Protein AF-A0A176J7W9-F1 (afdb_monomer_lite)

Secondary structure (DSSP, 8-state):
--HHHHHHHHHHHHHHHHHHHHHHHHHHHHTT-TT-TTHHHHHHHHHHHHHHHHHHHHHHHHHHGGG-HHHHHHHHTHHHHHHHHHHHHTTTT-HHHHHHHIIIIIHHHHHHHHHHHHHHHHHHH--

Sequence (127 aa):
MNAYERFELYHFYYHLLNTVQEGLDYVLESFHKLELTEAEKVFSDIMRAFYHIDSSNVLIMDSVAEEDPLLLLEIRRFDEVIHELDHLEFMFFQPLTYETYLKDRLAPVFVLWKDGIQKRLQPYILQ

pLDDT: mean 90.71, std 8.7, range [55.72, 98.56]

Foldseek 3Di:
DDLVVLLVLLVVLLVLLVLLLVLLVLLLVVVVDVVSPCNVVSVVVSVVSLVVLLVSLVVNCVVCDPVDVQLVVLSVLSVQLVVLVVVLVVCVVPVVVNSCSSVVGNSVSSVVSSVSNSVVSVVSNVD

Radius of gyration: 15.73 Å; chains: 1; bounding box: 32×26×44 Å

Structure (mmCIF, N/CA/C/O backbone):
data_AF-A0A176J7W9-F1
#
_entry.id   AF-A0A176J7W9-F1
#
loop_
_atom_site.group_PDB
_atom_site.id
_atom_site.type_symbol
_atom_site.label_atom_id
_atom_site.label_alt_id
_atom_site.label_comp_id
_atom_site.label_asym_id
_atom_site.label_entity_id
_atom_site.label_seq_id
_atom_site.pdbx_PDB_ins_code
_atom_site.Cartn_x
_atom_site.Cartn_y
_atom_site.Cartn_z
_atom_site.occupancy
_atom_site.B_iso_or_equiv
_atom_site.auth_seq_id
_atom_site.auth_comp_id
_atom_site.auth_asym_id
_atom_site.auth_atom_id
_atom_site.pdbx_PDB_model_num
ATOM 1 N N . MET A 1 1 ? -2.095 0.968 24.161 1.00 82.81 1 MET A N 1
ATOM 2 C CA . MET A 1 1 ? -2.159 2.156 23.291 1.00 82.81 1 MET A CA 1
ATOM 3 C C . MET A 1 1 ? -3.393 2.976 23.645 1.00 82.81 1 MET A C 1
ATOM 5 O O . MET A 1 1 ? -4.488 2.416 23.691 1.00 82.81 1 MET A O 1
ATOM 9 N N . ASN A 1 2 ? -3.227 4.258 23.966 1.00 87.88 2 ASN A N 1
ATOM 10 C CA . ASN A 1 2 ? -4.337 5.172 24.254 1.00 87.88 2 ASN A CA 1
ATOM 11 C C . ASN A 1 2 ? -5.035 5.640 22.954 1.00 87.88 2 ASN A C 1
ATOM 13 O O . ASN A 1 2 ? -4.605 5.297 21.855 1.00 87.88 2 ASN A O 1
ATOM 17 N N . ALA A 1 3 ? -6.143 6.382 23.064 1.00 87.44 3 ALA A N 1
ATOM 18 C CA . ALA A 1 3 ? -6.929 6.795 21.894 1.00 87.44 3 ALA A CA 1
ATOM 19 C C . ALA A 1 3 ? -6.161 7.722 20.934 1.00 87.44 3 ALA A C 1
ATOM 21 O O . ALA A 1 3 ? -6.286 7.569 19.724 1.00 87.44 3 ALA A O 1
ATOM 22 N N . TYR A 1 4 ? -5.343 8.629 21.472 1.00 89.75 4 TYR A N 1
ATOM 23 C CA . TYR A 1 4 ? -4.517 9.539 20.678 1.00 89.75 4 TYR A CA 1
ATOM 24 C C . TYR A 1 4 ? -3.425 8.778 19.916 1.00 89.75 4 TYR A C 1
ATOM 26 O O . TYR A 1 4 ? -3.279 8.944 18.713 1.00 89.75 4 TYR A O 1
ATOM 34 N N . GLU A 1 5 ? -2.718 7.868 20.589 1.00 91.19 5 GLU A N 1
ATOM 35 C CA . GLU A 1 5 ? -1.695 7.023 19.959 1.00 91.19 5 GLU A CA 1
ATOM 36 C C . GLU A 1 5 ? -2.274 6.151 18.831 1.00 91.19 5 GLU A C 1
ATOM 38 O O . GLU A 1 5 ? -1.626 5.980 17.802 1.00 91.19 5 GLU A O 1
ATOM 43 N N . ARG A 1 6 ? -3.502 5.630 18.994 1.00 90.00 6 ARG A N 1
ATOM 44 C CA . ARG A 1 6 ? -4.187 4.866 17.934 1.00 90.00 6 ARG A CA 1
ATOM 45 C C . ARG A 1 6 ? -4.531 5.734 16.729 1.00 90.00 6 ARG A C 1
ATOM 47 O O . ARG A 1 6 ? -4.314 5.306 15.602 1.00 90.00 6 ARG A O 1
ATOM 54 N N . PHE A 1 7 ? -5.068 6.929 16.967 1.00 91.62 7 PHE A N 1
ATOM 55 C CA . PHE A 1 7 ? -5.380 7.871 15.895 1.00 91.62 7 PHE A CA 1
ATOM 56 C C . PHE A 1 7 ? -4.126 8.214 15.084 1.00 91.62 7 PHE A C 1
ATOM 58 O O . PHE A 1 7 ? -4.141 8.092 13.861 1.00 91.62 7 PHE A O 1
ATOM 65 N N . GLU A 1 8 ? -3.028 8.557 15.763 1.00 92.88 8 GLU A N 1
ATOM 66 C CA . GLU A 1 8 ? -1.750 8.851 15.113 1.00 92.88 8 GLU A CA 1
ATOM 67 C C . GLU A 1 8 ? -1.257 7.649 14.301 1.00 92.88 8 GLU A C 1
ATOM 69 O O . GLU A 1 8 ? -0.925 7.808 13.128 1.00 92.88 8 GLU A O 1
ATOM 74 N N . LEU A 1 9 ? -1.279 6.437 14.874 1.00 93.50 9 LEU A N 1
ATOM 75 C CA . LEU A 1 9 ? -0.908 5.209 14.162 1.00 93.50 9 LEU A CA 1
ATOM 76 C C . LEU A 1 9 ? -1.706 5.050 12.861 1.00 93.50 9 LEU A C 1
ATOM 78 O O . LEU A 1 9 ? -1.112 4.864 11.802 1.00 93.50 9 LEU A O 1
ATOM 82 N N . TYR A 1 10 ? -3.035 5.146 12.922 1.00 93.88 10 TYR A N 1
ATOM 83 C CA . TYR A 1 10 ? -3.890 4.968 11.747 1.00 93.88 10 TYR A CA 1
ATOM 84 C C . TYR A 1 10 ? -3.691 6.073 10.713 1.00 93.88 10 TYR A C 1
ATOM 86 O O . TYR A 1 10 ? -3.686 5.798 9.515 1.00 93.88 10 TYR A O 1
ATOM 94 N N . HIS A 1 11 ? -3.500 7.312 11.162 1.00 93.88 11 HIS A N 1
ATOM 95 C CA . HIS A 1 11 ? -3.275 8.451 10.286 1.00 93.88 11 HIS A CA 1
ATOM 96 C C . HIS A 1 11 ? -1.922 8.349 9.566 1.00 93.88 11 HIS A C 1
ATOM 98 O O . HIS A 1 11 ? -1.866 8.471 8.341 1.00 93.88 11 HIS A O 1
ATOM 104 N N . PHE A 1 12 ? -0.835 8.055 10.288 1.00 94.12 12 PHE A N 1
ATOM 105 C CA . PHE A 1 12 ? 0.480 7.827 9.680 1.00 94.12 12 PHE A CA 1
ATOM 106 C C . PHE A 1 12 ? 0.467 6.641 8.727 1.00 94.12 12 PHE A C 1
ATOM 108 O O . PHE A 1 12 ? 0.986 6.747 7.618 1.00 94.12 12 PHE A O 1
ATOM 115 N N . TYR A 1 13 ? -0.157 5.537 9.134 1.00 96.31 13 TYR A N 1
ATOM 116 C CA . TYR A 1 13 ? -0.298 4.357 8.296 1.00 96.31 13 TYR A CA 1
ATOM 117 C C . TYR A 1 13 ? -1.047 4.685 7.000 1.00 96.31 13 TYR A C 1
ATOM 119 O O . TYR A 1 13 ? -0.557 4.383 5.916 1.00 96.31 13 TYR A O 1
ATOM 127 N N . TYR A 1 14 ? -2.179 5.391 7.086 1.00 96.12 14 TYR A N 1
ATOM 128 C CA . TYR A 1 14 ? -2.953 5.816 5.920 1.00 96.12 14 TYR A CA 1
ATOM 129 C C . TYR A 1 14 ? -2.108 6.618 4.920 1.00 96.12 14 TYR A C 1
ATOM 131 O O . TYR A 1 14 ? -2.175 6.354 3.719 1.00 96.12 14 TYR A O 1
ATOM 139 N N . HIS A 1 15 ? -1.310 7.577 5.401 1.00 96.06 15 HIS A N 1
ATOM 140 C CA . HIS A 1 15 ? -0.450 8.398 4.543 1.00 96.06 15 HIS A CA 1
ATOM 141 C C . HIS A 1 15 ? 0.743 7.632 3.986 1.00 96.06 15 HIS A C 1
ATOM 143 O O . HIS A 1 15 ? 1.058 7.804 2.812 1.00 96.06 15 HIS A O 1
ATOM 149 N N . LEU A 1 16 ? 1.352 6.744 4.777 1.00 97.44 16 LEU A N 1
ATOM 150 C CA . LEU A 1 16 ? 2.423 5.866 4.307 1.00 97.44 16 LEU A CA 1
ATOM 151 C C . LEU A 1 16 ? 1.973 5.067 3.080 1.00 97.44 16 LEU A C 1
ATOM 153 O O . LEU A 1 16 ? 2.715 4.989 2.104 1.00 97.44 16 LEU A O 1
ATOM 157 N N . LEU A 1 17 ? 0.749 4.528 3.088 1.00 98.38 17 LEU A N 1
ATOM 158 C CA . LEU A 1 17 ? 0.239 3.777 1.940 1.00 98.38 17 LEU A CA 1
ATOM 159 C C . LEU A 1 17 ? 0.102 4.636 0.673 1.00 98.38 17 LEU A C 1
ATOM 161 O O . LEU A 1 17 ? 0.365 4.143 -0.424 1.00 98.38 17 LEU A O 1
ATOM 165 N N . ASN A 1 18 ? -0.274 5.912 0.809 1.00 98.12 18 ASN A N 1
ATOM 166 C CA . ASN A 1 18 ? -0.315 6.841 -0.326 1.00 98.12 18 ASN A CA 1
ATOM 167 C C . ASN A 1 18 ? 1.094 7.115 -0.855 1.00 98.12 18 ASN A C 1
ATOM 169 O O . ASN A 1 18 ? 1.322 7.017 -2.055 1.00 98.12 18 ASN A O 1
ATOM 173 N N . THR A 1 19 ? 2.055 7.373 0.035 1.00 98.19 19 THR A N 1
ATOM 174 C CA . THR A 1 19 ? 3.456 7.594 -0.348 1.00 98.19 19 THR A CA 1
ATOM 175 C C . THR A 1 19 ? 4.054 6.380 -1.060 1.00 98.19 19 THR A C 1
ATOM 177 O O . THR A 1 19 ? 4.797 6.536 -2.026 1.00 98.19 19 THR A O 1
ATOM 180 N N . VAL A 1 20 ? 3.716 5.161 -0.630 1.00 98.38 20 VAL A N 1
ATOM 181 C CA . VAL A 1 20 ? 4.158 3.937 -1.316 1.00 98.38 20 VAL A CA 1
ATOM 182 C C . VAL A 1 20 ? 3.538 3.820 -2.709 1.00 98.38 20 VAL A C 1
ATOM 184 O O . VAL A 1 20 ? 4.252 3.476 -3.648 1.00 98.38 20 VAL A O 1
ATOM 187 N N . GLN A 1 21 ? 2.249 4.144 -2.872 1.00 98.31 21 GLN A N 1
ATOM 188 C CA . GLN A 1 21 ? 1.616 4.172 -4.194 1.00 98.31 21 GLN A CA 1
ATOM 189 C C . GLN A 1 21 ? 2.308 5.182 -5.120 1.00 98.31 21 GLN A C 1
ATOM 191 O O . GLN A 1 21 ? 2.693 4.823 -6.227 1.00 98.31 21 GLN A O 1
ATOM 196 N N . GLU A 1 22 ? 2.514 6.415 -4.655 1.00 98.12 22 GLU A N 1
ATOM 197 C CA . GLU A 1 22 ? 3.201 7.463 -5.421 1.00 98.12 22 GLU A CA 1
ATOM 198 C C . GLU A 1 22 ? 4.620 7.035 -5.821 1.00 98.12 22 GLU A C 1
ATOM 200 O O . GLU A 1 22 ? 5.062 7.279 -6.944 1.00 98.12 22 GLU A O 1
ATOM 205 N N . GLY A 1 23 ? 5.329 6.349 -4.921 1.00 97.69 23 GLY A N 1
ATOM 206 C CA . GLY A 1 23 ? 6.634 5.768 -5.214 1.00 97.69 23 GLY A CA 1
ATOM 207 C C . GLY A 1 23 ? 6.571 4.683 -6.292 1.00 97.69 23 GLY A C 1
ATOM 208 O O . GLY A 1 23 ? 7.416 4.666 -7.185 1.00 97.69 23 GLY A O 1
ATOM 209 N N . LEU A 1 24 ? 5.590 3.776 -6.229 1.00 96.81 24 LEU A N 1
ATOM 210 C CA . LEU A 1 24 ? 5.402 2.741 -7.251 1.00 96.81 24 LEU A CA 1
ATOM 211 C C . LEU A 1 24 ? 5.102 3.369 -8.615 1.00 96.81 24 LEU A C 1
ATOM 213 O O . LEU A 1 24 ? 5.709 2.971 -9.607 1.00 96.81 24 LEU A O 1
ATOM 217 N N . ASP A 1 25 ? 4.237 4.383 -8.655 1.00 96.69 25 ASP A N 1
ATOM 218 C CA . ASP A 1 25 ? 3.915 5.123 -9.877 1.00 96.69 25 ASP A CA 1
ATOM 219 C C . ASP A 1 25 ? 5.167 5.804 -10.459 1.00 96.69 25 ASP A C 1
ATOM 221 O O . ASP A 1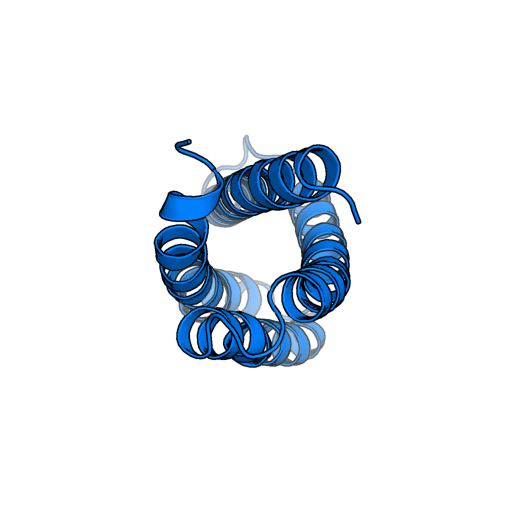 25 ? 5.425 5.697 -11.659 1.00 96.69 25 ASP A O 1
ATOM 225 N N . TYR A 1 26 ? 6.005 6.416 -9.612 1.00 96.38 26 TYR A N 1
ATOM 226 C CA . TYR A 1 26 ? 7.292 6.993 -10.018 1.00 96.38 26 TYR A CA 1
ATOM 227 C C . TYR A 1 26 ? 8.236 5.942 -10.624 1.00 96.38 26 TYR A C 1
ATOM 229 O O . TYR A 1 26 ? 8.847 6.174 -11.671 1.00 96.38 26 TYR A O 1
ATOM 237 N N . VAL A 1 27 ? 8.362 4.773 -9.985 1.00 94.69 27 VAL A N 1
ATOM 238 C CA . VAL A 1 27 ? 9.208 3.675 -10.483 1.00 94.69 27 VAL A CA 1
ATOM 239 C C . VAL A 1 27 ? 8.693 3.170 -11.829 1.00 94.69 27 VAL A C 1
ATOM 241 O O . VAL A 1 27 ? 9.482 3.012 -12.758 1.00 94.69 27 VAL A O 1
ATOM 244 N N . LEU A 1 28 ? 7.383 2.970 -11.971 1.00 94.00 28 LEU A N 1
ATOM 245 C CA . LEU A 1 28 ? 6.775 2.535 -13.228 1.00 94.00 28 LEU A CA 1
ATOM 246 C C . LEU A 1 28 ? 6.976 3.558 -14.351 1.00 94.00 28 LEU A C 1
ATOM 248 O O . LEU A 1 28 ? 7.267 3.192 -15.487 1.00 94.00 28 LEU A O 1
ATOM 252 N N . GLU A 1 29 ? 6.869 4.846 -14.041 1.00 94.81 29 GLU A N 1
ATOM 253 C CA . GLU A 1 29 ? 7.079 5.907 -15.019 1.00 94.81 29 GLU A CA 1
ATOM 254 C C . GLU A 1 29 ? 8.547 5.996 -15.483 1.00 94.81 29 GLU A C 1
ATOM 256 O O . GLU A 1 29 ? 8.824 6.325 -16.643 1.00 94.81 29 GLU A O 1
ATOM 261 N N . SER A 1 30 ? 9.498 5.639 -14.614 1.00 93.56 30 SER A N 1
ATOM 262 C CA . SER A 1 30 ? 10.936 5.702 -14.910 1.00 93.56 30 SER A CA 1
ATOM 263 C C . SER A 1 30 ? 11.390 4.764 -16.031 1.00 93.56 30 SER A C 1
ATOM 265 O O . SER A 1 30 ? 12.340 5.088 -16.745 1.00 93.56 30 SER A O 1
ATOM 267 N N . PHE A 1 31 ? 10.669 3.663 -16.279 1.00 89.12 31 PHE A N 1
ATOM 268 C CA . PHE A 1 31 ? 10.956 2.759 -17.401 1.00 89.12 31 PHE A CA 1
ATOM 269 C C . PHE A 1 31 ? 10.804 3.436 -18.770 1.00 89.12 31 PHE A C 1
ATOM 271 O O . PHE A 1 31 ? 11.359 2.971 -19.767 1.00 89.12 31 PHE A O 1
ATOM 278 N N . HIS A 1 32 ? 10.071 4.549 -18.837 1.00 89.94 32 HIS A N 1
ATOM 279 C CA . HIS A 1 32 ? 9.829 5.297 -20.070 1.00 89.94 32 HIS A CA 1
ATOM 280 C C . HIS A 1 32 ? 10.416 6.715 -20.052 1.00 89.94 32 HIS A C 1
ATOM 282 O O . HIS A 1 32 ? 10.405 7.387 -21.087 1.00 89.94 32 HIS A O 1
ATOM 288 N N . LYS A 1 33 ? 10.937 7.176 -18.907 1.00 90.38 33 LYS A N 1
ATOM 289 C CA . LYS A 1 33 ? 11.438 8.542 -18.710 1.00 90.38 33 LYS A CA 1
ATOM 290 C C . LYS A 1 33 ? 12.850 8.547 -18.141 1.00 90.38 33 LYS A C 1
ATOM 292 O O . LYS A 1 33 ? 13.059 8.352 -16.947 1.00 90.38 33 LYS A O 1
ATOM 297 N N . LEU A 1 34 ? 13.819 8.853 -19.003 1.00 79.75 34 LEU A N 1
ATOM 298 C CA . LEU A 1 34 ? 15.239 8.892 -18.637 1.00 79.75 34 LEU A CA 1
ATOM 299 C C . LEU A 1 34 ? 15.574 9.996 -17.617 1.00 79.75 34 LEU A C 1
ATOM 301 O O . LEU A 1 34 ? 16.618 9.915 -16.975 1.00 79.75 34 LEU A O 1
ATOM 305 N N . GLU A 1 35 ? 14.722 11.016 -17.446 1.00 84.75 35 GLU A N 1
ATOM 306 C CA . GLU A 1 35 ? 14.899 12.034 -16.401 1.00 84.75 35 GLU A CA 1
ATOM 307 C C . GLU A 1 35 ? 14.653 11.525 -14.968 1.00 84.75 35 GLU A C 1
ATOM 309 O O . GLU A 1 35 ? 15.050 12.193 -14.011 1.00 84.75 35 GLU A O 1
ATOM 314 N N . LEU A 1 36 ? 14.021 10.359 -14.794 1.00 85.38 36 LEU A N 1
ATOM 315 C CA . LEU A 1 36 ? 13.710 9.786 -13.482 1.00 85.38 36 LEU A CA 1
ATOM 316 C C . LEU A 1 36 ? 14.866 8.907 -12.985 1.00 85.38 36 LEU A C 1
ATOM 318 O O . LEU A 1 36 ? 14.812 7.680 -13.009 1.00 85.38 36 LEU A O 1
ATOM 322 N N . THR A 1 37 ? 15.946 9.550 -12.539 1.00 86.94 37 THR A N 1
ATOM 323 C CA . THR A 1 37 ? 17.223 8.881 -12.224 1.00 86.94 37 THR A CA 1
ATOM 324 C C . THR A 1 37 ? 17.253 8.147 -10.883 1.00 86.94 37 THR A C 1
ATOM 326 O O . THR A 1 37 ? 18.162 7.361 -10.642 1.00 86.94 37 THR A O 1
ATOM 329 N N . GLU A 1 38 ? 16.286 8.398 -9.999 1.00 92.06 38 GLU A N 1
ATOM 330 C CA . GLU A 1 38 ? 16.282 7.881 -8.622 1.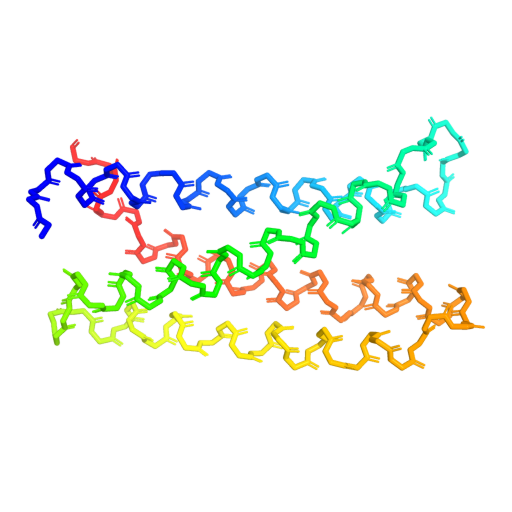00 92.06 38 GLU A CA 1
ATOM 331 C C . GLU 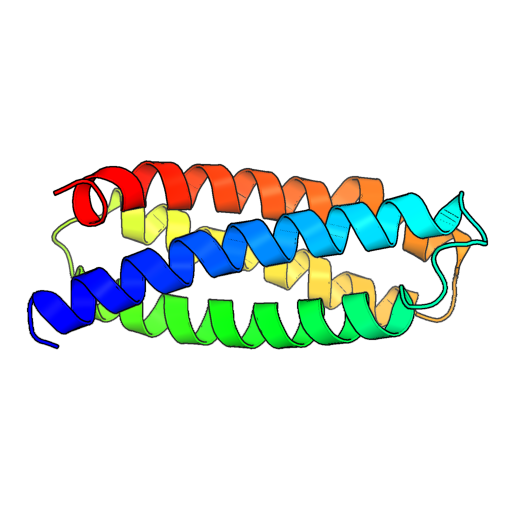A 1 38 ? 15.407 6.626 -8.453 1.00 92.06 38 GLU A C 1
ATOM 333 O O . GLU A 1 38 ? 15.152 6.199 -7.329 1.00 92.06 38 GLU A O 1
ATOM 338 N N . ALA A 1 39 ? 14.937 6.019 -9.547 1.00 91.12 39 ALA A N 1
ATOM 339 C CA . ALA A 1 39 ? 13.973 4.918 -9.510 1.00 91.12 39 ALA A CA 1
ATOM 340 C C . ALA A 1 39 ? 14.433 3.718 -8.670 1.00 91.12 39 ALA A C 1
ATOM 342 O O . ALA A 1 39 ? 13.654 3.177 -7.892 1.00 91.12 39 ALA A O 1
ATOM 343 N N . GLU A 1 40 ? 15.708 3.337 -8.760 1.00 89.56 40 GLU A N 1
ATOM 344 C CA . GLU A 1 40 ? 16.268 2.241 -7.959 1.00 89.56 40 GLU A CA 1
ATOM 345 C C . GLU A 1 40 ? 16.229 2.554 -6.455 1.00 89.56 40 GLU A C 1
ATOM 347 O O . GLU A 1 40 ? 15.869 1.706 -5.635 1.00 89.56 40 GLU A O 1
ATOM 352 N N . LYS A 1 41 ? 16.546 3.798 -6.083 1.00 94.00 41 LYS A N 1
ATOM 353 C CA . LYS A 1 41 ? 16.510 4.251 -4.692 1.00 94.00 41 LYS A CA 1
ATOM 354 C C . LYS A 1 41 ? 15.078 4.302 -4.165 1.00 94.00 41 LYS A C 1
ATOM 356 O O . LYS A 1 41 ? 14.821 3.767 -3.090 1.00 94.00 41 LYS A O 1
ATOM 361 N N . VAL A 1 42 ? 14.157 4.888 -4.933 1.00 96.19 42 VAL A N 1
ATOM 362 C CA . VAL A 1 42 ? 12.726 4.936 -4.595 1.00 96.19 42 VAL A CA 1
ATOM 363 C C . VAL A 1 42 ? 12.175 3.521 -4.430 1.00 96.19 42 VAL A C 1
ATOM 365 O O . VAL A 1 42 ? 11.495 3.239 -3.448 1.00 96.19 42 VAL A O 1
ATOM 368 N N . PHE A 1 43 ? 12.537 2.599 -5.323 1.00 93.50 43 PHE A N 1
ATOM 369 C CA . PHE A 1 43 ? 12.145 1.201 -5.201 1.00 93.50 43 PHE A CA 1
ATOM 370 C C . PHE A 1 43 ? 12.703 0.544 -3.930 1.00 93.50 43 PHE A C 1
ATOM 372 O O . PHE A 1 43 ? 11.974 -0.132 -3.208 1.00 93.50 43 PHE A O 1
ATOM 379 N N . SER A 1 44 ? 13.970 0.795 -3.590 1.00 92.94 44 SER A N 1
ATOM 380 C CA . SER A 1 44 ? 14.555 0.322 -2.329 1.00 92.94 44 SER A CA 1
ATOM 381 C C . SER A 1 44 ? 13.806 0.854 -1.099 1.00 92.94 44 SER A C 1
ATOM 383 O O . SER A 1 44 ? 13.598 0.110 -0.138 1.00 92.94 44 SER A O 1
ATOM 385 N N . ASP A 1 45 ? 13.369 2.113 -1.127 1.00 96.81 45 ASP A N 1
ATOM 386 C CA . ASP A 1 45 ? 12.583 2.718 -0.049 1.00 96.81 45 ASP A CA 1
ATOM 387 C C . ASP A 1 45 ? 11.169 2.123 0.044 1.00 96.81 45 ASP A C 1
ATOM 389 O O . ASP A 1 45 ? 10.691 1.874 1.150 1.00 96.81 45 ASP A O 1
ATOM 393 N N . ILE A 1 46 ? 10.538 1.789 -1.086 1.00 96.69 46 ILE A N 1
ATOM 394 C CA . ILE A 1 46 ? 9.259 1.057 -1.129 1.00 96.69 46 ILE A CA 1
ATOM 395 C C . ILE A 1 46 ? 9.397 -0.326 -0.493 1.00 96.69 46 ILE A C 1
ATOM 397 O O . ILE A 1 46 ? 8.576 -0.702 0.342 1.00 96.69 46 ILE A O 1
ATOM 401 N N . MET A 1 47 ? 10.462 -1.065 -0.818 1.00 94.00 47 MET A N 1
ATOM 402 C CA . MET A 1 47 ? 10.708 -2.377 -0.212 1.00 94.00 47 MET A CA 1
ATOM 403 C C . MET A 1 47 ? 10.844 -2.265 1.310 1.00 94.00 47 MET A C 1
ATOM 405 O O . MET A 1 47 ? 10.240 -3.043 2.044 1.00 94.00 47 MET A O 1
ATOM 409 N N . ARG A 1 48 ? 11.571 -1.253 1.810 1.00 95.25 48 ARG A N 1
ATOM 410 C CA . ARG A 1 48 ? 11.641 -0.955 3.254 1.00 95.25 48 ARG A CA 1
ATOM 411 C C . ARG A 1 48 ? 10.268 -0.613 3.831 1.00 95.25 48 ARG A C 1
ATOM 413 O O . ARG A 1 48 ? 9.927 -1.083 4.914 1.00 95.25 48 ARG A O 1
ATOM 420 N N . ALA A 1 49 ? 9.476 0.180 3.113 1.00 97.31 49 ALA A N 1
ATOM 421 C CA . ALA A 1 49 ? 8.133 0.550 3.532 1.00 97.31 49 ALA A CA 1
ATOM 422 C C . ALA A 1 49 ? 7.203 -0.666 3.647 1.00 97.31 49 ALA A C 1
ATOM 424 O O . ALA A 1 49 ? 6.422 -0.711 4.591 1.00 97.31 49 ALA A O 1
ATOM 425 N N . PHE A 1 50 ? 7.320 -1.684 2.787 1.00 96.69 50 PHE A N 1
ATOM 426 C CA . PHE A 1 50 ? 6.536 -2.916 2.928 1.00 96.69 50 PHE A CA 1
ATOM 427 C C . PHE A 1 50 ? 6.825 -3.669 4.232 1.00 96.69 50 PHE A C 1
ATOM 429 O O . PHE A 1 50 ? 5.882 -4.098 4.892 1.00 96.69 50 PHE A O 1
ATOM 436 N N . TYR A 1 51 ? 8.081 -3.728 4.686 1.00 93.50 51 TYR A N 1
ATOM 437 C CA . TYR A 1 51 ? 8.402 -4.277 6.013 1.00 93.50 51 TYR A CA 1
ATOM 438 C C . TYR A 1 51 ? 7.807 -3.437 7.157 1.00 93.50 51 TYR A C 1
ATOM 440 O O . TYR A 1 51 ? 7.356 -3.962 8.181 1.00 93.50 51 TYR A O 1
ATOM 448 N N . HIS A 1 52 ? 7.782 -2.111 7.002 1.00 94.75 52 HIS A N 1
ATOM 449 C CA . HIS A 1 52 ? 7.136 -1.229 7.976 1.00 94.75 52 HIS A CA 1
ATOM 450 C C . HIS A 1 52 ? 5.612 -1.380 7.986 1.00 94.75 52 HIS A C 1
ATOM 452 O O . HIS A 1 52 ? 5.000 -1.326 9.052 1.00 94.75 52 HIS A O 1
ATOM 458 N N . ILE A 1 53 ? 5.000 -1.606 6.826 1.00 97.50 53 ILE A N 1
ATOM 459 C CA . ILE A 1 53 ? 3.571 -1.889 6.695 1.00 97.50 53 ILE A CA 1
ATOM 460 C C . ILE A 1 53 ? 3.235 -3.217 7.372 1.00 97.50 53 ILE A C 1
ATOM 462 O O . ILE A 1 53 ? 2.316 -3.243 8.183 1.00 97.50 53 ILE A O 1
ATOM 466 N N . ASP A 1 54 ? 4.005 -4.276 7.120 1.00 95.19 54 ASP A N 1
ATOM 467 C CA . ASP A 1 54 ? 3.800 -5.590 7.738 1.00 95.19 54 ASP A CA 1
ATOM 468 C C . ASP A 1 54 ? 3.863 -5.524 9.273 1.00 95.19 54 ASP A C 1
ATOM 470 O O . ASP A 1 54 ? 2.947 -5.937 9.985 1.00 95.19 54 ASP A O 1
ATOM 474 N N . SER A 1 55 ? 4.901 -4.883 9.810 1.00 93.31 55 SER A N 1
ATOM 475 C CA . SER A 1 55 ? 5.010 -4.678 11.259 1.00 93.31 55 SER A CA 1
ATOM 476 C C . SER A 1 55 ? 3.886 -3.796 11.823 1.00 93.31 55 SER A C 1
ATOM 478 O O . SER A 1 55 ? 3.378 -4.064 12.913 1.00 93.31 55 SER A O 1
ATOM 480 N N . SER A 1 56 ? 3.444 -2.776 11.081 1.00 94.56 56 SER A N 1
ATOM 481 C CA . SER A 1 56 ? 2.313 -1.927 11.482 1.00 94.56 56 SER A CA 1
ATOM 482 C C . SER A 1 56 ? 0.982 -2.675 11.438 1.00 94.56 56 SER A C 1
ATOM 484 O O . SER A 1 56 ? 0.135 -2.441 12.295 1.00 94.56 56 SER A O 1
ATOM 486 N N . ASN A 1 57 ? 0.803 -3.608 10.501 1.00 95.56 57 ASN A N 1
ATOM 487 C CA . ASN A 1 57 ? -0.381 -4.459 10.408 1.00 95.56 57 ASN A CA 1
ATOM 488 C C . ASN A 1 57 ? -0.593 -5.245 11.702 1.00 95.56 57 ASN A C 1
ATOM 490 O O . ASN A 1 57 ? -1.713 -5.287 12.207 1.00 95.56 57 ASN A O 1
ATOM 494 N N . VAL A 1 58 ? 0.477 -5.801 12.281 1.00 93.12 58 VAL A N 1
ATOM 495 C CA . VAL A 1 58 ? 0.423 -6.489 13.582 1.00 93.12 58 VAL A CA 1
ATOM 496 C C . VAL A 1 58 ? -0.081 -5.550 14.680 1.00 93.12 58 VAL A C 1
ATOM 498 O O . VAL A 1 58 ? -1.021 -5.885 15.397 1.00 93.12 58 VAL A O 1
ATOM 501 N N . LEU A 1 59 ? 0.475 -4.337 14.759 1.00 92.31 59 LEU A N 1
ATOM 502 C CA . LEU A 1 59 ? 0.072 -3.344 15.759 1.00 92.31 59 LEU A CA 1
ATOM 503 C C . LEU A 1 59 ? -1.383 -2.884 15.591 1.00 92.31 59 LEU A C 1
ATOM 505 O O . LEU A 1 59 ? -2.074 -2.677 16.589 1.00 92.31 59 LEU A O 1
ATOM 509 N N . ILE A 1 60 ? -1.848 -2.724 14.348 1.00 92.81 60 ILE A N 1
ATOM 510 C CA . ILE A 1 60 ? -3.230 -2.336 14.042 1.00 92.81 60 ILE A CA 1
ATOM 511 C C . ILE A 1 60 ? -4.191 -3.475 14.394 1.00 92.81 60 ILE A C 1
ATOM 513 O O . ILE A 1 60 ? -5.235 -3.218 14.988 1.00 92.81 60 ILE A O 1
ATOM 517 N N . MET A 1 61 ? -3.849 -4.732 14.090 1.00 92.19 61 MET A N 1
ATOM 518 C CA . MET A 1 61 ? -4.663 -5.889 14.489 1.00 92.19 61 MET A CA 1
ATOM 519 C C . MET A 1 61 ? -4.825 -5.961 16.011 1.00 92.19 61 MET A C 1
ATOM 521 O O . MET A 1 61 ? -5.946 -6.114 16.503 1.00 92.19 61 MET A O 1
ATOM 525 N N . ASP A 1 62 ? -3.734 -5.775 16.755 1.00 89.25 62 ASP A N 1
ATOM 526 C CA . ASP A 1 62 ? -3.752 -5.762 18.220 1.00 89.25 62 ASP A CA 1
ATOM 527 C C . ASP A 1 62 ? -4.582 -4.597 18.787 1.00 89.25 62 ASP A C 1
ATOM 529 O O . ASP A 1 62 ? -5.147 -4.703 19.878 1.00 89.25 62 ASP A O 1
ATOM 533 N N . SER A 1 63 ? -4.669 -3.473 18.065 1.00 87.50 63 SER A N 1
ATOM 534 C CA . SER A 1 63 ? -5.377 -2.278 18.530 1.00 87.50 63 SER A CA 1
ATOM 535 C C . SER A 1 63 ? -6.874 -2.267 18.255 1.00 87.50 63 SER A C 1
ATOM 537 O O . SER A 1 63 ? -7.582 -1.517 18.930 1.00 87.50 63 SER A O 1
ATOM 539 N N . VAL A 1 64 ? -7.349 -3.050 17.283 1.00 83.94 64 VAL A N 1
ATOM 540 C CA 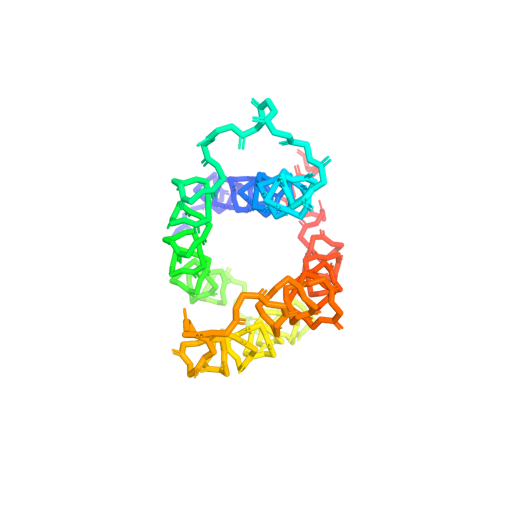. VAL A 1 64 ? -8.781 -3.173 16.951 1.00 83.94 64 VAL A CA 1
ATOM 541 C C . VAL A 1 64 ? -9.435 -4.419 17.544 1.00 83.94 64 VAL A C 1
ATOM 543 O O . VAL A 1 64 ? -10.654 -4.437 17.687 1.00 83.94 64 VAL A O 1
ATOM 546 N N . ALA A 1 65 ? -8.649 -5.430 17.942 1.00 67.25 65 ALA A N 1
ATOM 547 C CA . ALA A 1 65 ? -9.144 -6.686 18.514 1.00 67.25 65 ALA A CA 1
ATOM 548 C C . ALA A 1 65 ? -10.334 -7.271 17.708 1.00 67.25 65 ALA A C 1
ATOM 550 O O . ALA A 1 65 ? -10.453 -7.047 16.505 1.00 67.25 65 ALA A O 1
ATOM 551 N N . GLU A 1 66 ? -11.229 -8.039 18.333 1.00 72.25 66 GLU A N 1
ATOM 552 C CA . GLU A 1 66 ? -12.397 -8.640 17.657 1.00 72.25 66 GLU A CA 1
ATOM 553 C C . GLU A 1 66 ? -13.496 -7.621 17.262 1.00 72.25 66 GLU A C 1
ATOM 555 O O . GLU A 1 66 ? -14.552 -8.020 16.770 1.00 72.25 66 GLU A O 1
ATOM 560 N N . GLU A 1 67 ? -13.280 -6.313 17.462 1.00 80.56 67 GLU A N 1
ATOM 561 C CA . GLU A 1 67 ? -14.305 -5.271 17.281 1.00 80.56 67 GLU A CA 1
ATOM 562 C C . GLU A 1 67 ? -14.570 -4.922 15.807 1.00 80.56 67 GLU A C 1
ATOM 564 O O . GLU A 1 67 ? -15.685 -4.519 15.471 1.00 80.56 67 GLU A O 1
ATOM 569 N N . ASP A 1 68 ? -13.590 -5.119 14.915 1.00 89.44 68 ASP A N 1
ATOM 570 C CA . ASP A 1 68 ? -13.765 -4.943 13.465 1.00 89.44 68 ASP A CA 1
ATOM 571 C C . ASP A 1 68 ? -13.203 -6.132 12.657 1.00 89.44 68 ASP A C 1
ATOM 573 O O . ASP A 1 68 ? -12.087 -6.085 12.124 1.00 89.44 68 ASP A O 1
ATOM 577 N N . PRO A 1 69 ? -13.993 -7.212 12.501 1.00 90.56 69 PRO A N 1
ATOM 578 C CA . PRO A 1 69 ? -13.597 -8.384 11.723 1.00 90.56 69 PRO A CA 1
ATOM 579 C C . PRO A 1 69 ? -13.311 -8.089 10.245 1.00 90.56 69 PRO A C 1
ATOM 581 O O . PRO A 1 69 ? -12.581 -8.842 9.599 1.00 90.56 69 PRO A O 1
ATOM 584 N N . LEU A 1 70 ? -13.896 -7.024 9.685 1.00 92.50 70 LEU A N 1
ATOM 585 C CA . LEU A 1 70 ? -13.712 -6.673 8.279 1.00 92.50 70 LEU A CA 1
ATOM 586 C C . LEU A 1 70 ? -12.385 -5.948 8.066 1.00 92.50 70 LEU A C 1
ATOM 588 O O . LEU A 1 70 ? -11.708 -6.227 7.081 1.00 92.50 70 LEU A O 1
ATOM 592 N N . LEU A 1 71 ? -11.989 -5.068 8.986 1.00 92.94 71 LEU A N 1
ATOM 593 C CA . LEU A 1 71 ? -10.653 -4.477 8.976 1.00 92.94 71 LEU A CA 1
ATOM 594 C C . LEU A 1 71 ? -9.574 -5.548 9.175 1.00 92.94 71 LEU A C 1
ATOM 596 O O . LEU A 1 71 ? -8.604 -5.568 8.424 1.00 92.94 71 LEU A O 1
ATOM 600 N N . LEU A 1 72 ? -9.774 -6.492 10.102 1.00 94.00 72 LEU A N 1
ATOM 601 C CA . LEU A 1 72 ? -8.858 -7.627 10.274 1.00 94.00 72 LEU A CA 1
ATOM 602 C C . LEU A 1 72 ? -8.699 -8.453 8.988 1.00 94.00 72 LEU A C 1
ATOM 604 O O . LEU A 1 72 ? -7.592 -8.887 8.669 1.00 94.00 72 LEU A O 1
ATOM 608 N N . LEU A 1 73 ? -9.790 -8.672 8.247 1.00 94.19 73 LEU A N 1
ATOM 609 C CA . LEU A 1 73 ? -9.738 -9.367 6.962 1.00 94.19 73 LEU A CA 1
ATOM 610 C C . LEU A 1 73 ? -8.906 -8.588 5.937 1.00 94.19 73 LEU A C 1
ATOM 612 O O . LEU A 1 73 ? -8.042 -9.186 5.305 1.00 94.19 73 LEU A O 1
ATOM 616 N N . GLU A 1 74 ? -9.129 -7.278 5.786 1.00 96.19 74 GLU A N 1
ATOM 617 C CA . GLU A 1 74 ? -8.337 -6.464 4.852 1.00 96.19 74 GLU A CA 1
ATOM 618 C C . GLU A 1 74 ? -6.857 -6.407 5.251 1.00 96.19 74 GLU A C 1
ATOM 620 O O . GLU A 1 74 ? -5.996 -6.489 4.382 1.00 96.19 74 GLU A O 1
ATOM 625 N N . ILE A 1 75 ? -6.532 -6.346 6.548 1.00 95.88 75 ILE A N 1
ATOM 626 C CA . ILE A 1 75 ? -5.136 -6.378 7.010 1.00 95.88 75 ILE A CA 1
ATOM 627 C C . ILE A 1 75 ? -4.442 -7.670 6.561 1.00 95.88 75 ILE A C 1
ATOM 629 O O . ILE A 1 75 ? -3.356 -7.614 5.992 1.00 95.88 75 ILE A O 1
ATOM 633 N N . ARG A 1 76 ? -5.087 -8.828 6.742 1.00 95.50 76 ARG A N 1
ATOM 634 C CA . ARG A 1 76 ? -4.523 -10.132 6.343 1.00 95.50 76 ARG A CA 1
ATOM 635 C C . ARG A 1 76 ? -4.339 -10.284 4.837 1.00 95.50 76 ARG A C 1
ATOM 637 O O . ARG A 1 76 ? -3.489 -11.045 4.401 1.00 95.50 76 ARG A O 1
ATOM 644 N N . ARG A 1 77 ? -5.104 -9.554 4.024 1.00 97.31 77 ARG A N 1
ATOM 645 C CA . ARG A 1 77 ? -4.925 -9.560 2.565 1.00 97.31 77 ARG A CA 1
ATOM 646 C C . ARG A 1 77 ? -3.608 -8.924 2.118 1.00 97.31 77 ARG A C 1
ATOM 648 O O . ARG A 1 77 ? -3.255 -9.062 0.953 1.00 97.31 77 ARG A O 1
ATOM 655 N N . PHE A 1 78 ? -2.853 -8.293 3.021 1.00 97.94 78 PHE A N 1
ATOM 656 C CA . PHE A 1 78 ? -1.489 -7.863 2.721 1.00 97.94 78 PHE A CA 1
ATOM 657 C C . PHE A 1 78 ? -0.568 -9.040 2.364 1.00 97.94 78 PHE A C 1
ATOM 659 O O . PHE A 1 78 ? 0.374 -8.853 1.599 1.00 97.94 78 PHE A O 1
ATOM 666 N N . ASP A 1 79 ? -0.888 -10.261 2.807 1.00 96.31 79 ASP A N 1
ATOM 667 C CA . ASP A 1 79 ? -0.180 -11.482 2.401 1.00 96.31 79 ASP A CA 1
ATOM 668 C C . ASP A 1 79 ? -0.180 -11.670 0.870 1.00 96.31 79 ASP A C 1
ATOM 670 O O . ASP A 1 79 ? 0.764 -12.228 0.315 1.00 96.31 79 ASP A O 1
ATOM 674 N N . GLU A 1 80 ? -1.202 -11.165 0.162 1.00 96.62 80 GLU A N 1
ATOM 675 C CA . GLU A 1 80 ? -1.239 -11.153 -1.307 1.00 96.62 80 GLU A CA 1
ATOM 676 C C . GLU A 1 80 ? -0.119 -10.265 -1.881 1.00 96.62 80 GLU A C 1
ATOM 678 O O . GLU A 1 80 ? 0.500 -10.628 -2.877 1.00 96.62 80 GLU A O 1
ATOM 683 N N . VAL A 1 81 ? 0.188 -9.131 -1.239 1.00 96.75 81 VAL A N 1
ATOM 684 C CA . VAL A 1 81 ? 1.295 -8.241 -1.633 1.00 96.75 81 VAL A CA 1
ATOM 685 C C . VAL A 1 81 ? 2.635 -8.917 -1.361 1.00 96.75 81 VAL A C 1
ATOM 687 O O . VAL A 1 81 ? 3.492 -8.935 -2.241 1.00 96.75 81 VAL A O 1
ATOM 690 N N . ILE A 1 82 ? 2.803 -9.517 -0.177 1.00 94.88 82 ILE A N 1
ATOM 691 C CA . ILE A 1 82 ? 4.025 -10.252 0.186 1.00 94.88 82 ILE A CA 1
ATOM 692 C C . ILE A 1 82 ? 4.292 -11.393 -0.798 1.00 94.88 82 ILE A C 1
ATOM 694 O O . ILE A 1 82 ? 5.414 -11.547 -1.269 1.00 94.88 82 ILE A O 1
ATOM 698 N N . HIS A 1 83 ? 3.253 -12.129 -1.196 1.00 93.38 83 HIS A N 1
ATOM 699 C CA . HIS A 1 83 ? 3.384 -13.194 -2.186 1.00 93.38 83 HIS A CA 1
ATOM 700 C C . HIS A 1 83 ? 3.947 -12.699 -3.528 1.00 93.38 83 HIS A C 1
ATOM 702 O O . HIS A 1 83 ? 4.763 -13.375 -4.151 1.00 93.38 83 HIS A O 1
ATOM 708 N N . GLU A 1 84 ? 3.529 -11.517 -3.984 1.00 93.00 84 GLU A N 1
ATOM 709 C CA . GLU A 1 84 ? 4.058 -10.918 -5.212 1.00 93.00 84 GLU A CA 1
ATOM 710 C C . GLU A 1 84 ? 5.500 -10.403 -5.034 1.00 93.00 84 GLU A C 1
ATOM 712 O O . GLU A 1 84 ? 6.274 -10.424 -5.992 1.00 93.00 84 GLU A O 1
ATOM 717 N N . LEU A 1 85 ? 5.897 -9.992 -3.824 1.00 89.94 85 LEU A N 1
ATOM 718 C CA . LEU A 1 85 ? 7.285 -9.619 -3.516 1.00 89.94 85 LEU A CA 1
ATOM 719 C C . LEU A 1 85 ? 8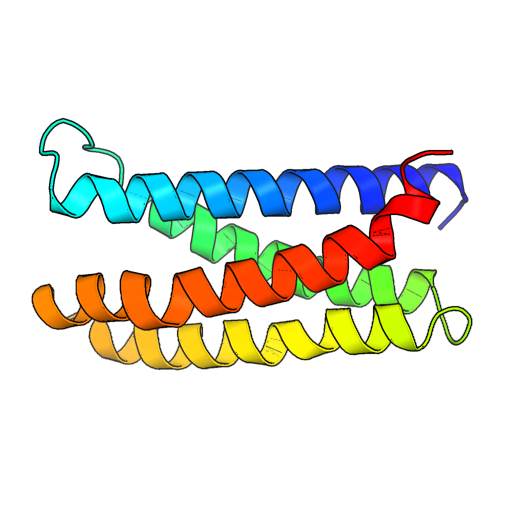.231 -10.820 -3.549 1.00 89.94 85 LEU A C 1
ATOM 721 O O . LEU A 1 85 ? 9.303 -10.715 -4.144 1.00 89.94 85 LEU A O 1
ATOM 725 N N . ASP A 1 86 ? 7.819 -11.958 -2.986 1.00 88.00 86 ASP A N 1
ATOM 726 C CA . ASP A 1 86 ? 8.610 -13.193 -3.008 1.00 88.00 86 ASP A CA 1
ATOM 727 C C . ASP A 1 86 ? 8.954 -13.595 -4.449 1.00 88.00 86 ASP A C 1
ATOM 729 O O . ASP A 1 86 ? 10.091 -13.944 -4.760 1.00 88.00 86 ASP A O 1
ATOM 733 N N . HIS A 1 87 ? 7.989 -13.497 -5.368 1.00 84.62 87 HIS A N 1
ATOM 734 C CA . HIS A 1 87 ? 8.213 -13.773 -6.791 1.00 84.62 87 HIS A CA 1
ATOM 735 C C . HIS A 1 87 ? 9.167 -12.778 -7.450 1.00 84.62 87 HIS A C 1
ATOM 737 O O . HIS A 1 87 ? 9.957 -13.169 -8.314 1.00 84.62 87 HIS A O 1
ATOM 743 N N . LEU A 1 88 ? 9.109 -11.505 -7.051 1.00 82.38 88 LEU A N 1
ATOM 744 C CA . LEU A 1 88 ? 9.957 -10.453 -7.602 1.00 82.38 88 LEU A CA 1
ATOM 745 C C . LEU A 1 88 ? 11.440 -10.679 -7.272 1.00 82.38 88 LEU A C 1
ATOM 747 O O . LEU A 1 88 ? 12.294 -10.416 -8.124 1.00 82.38 88 LEU A O 1
ATOM 751 N N . GLU A 1 89 ? 11.763 -11.218 -6.091 1.00 73.25 89 GLU A N 1
ATOM 752 C CA . GLU A 1 89 ? 13.147 -11.546 -5.712 1.00 73.25 89 GLU A CA 1
ATOM 753 C C . GLU A 1 89 ? 13.813 -12.503 -6.714 1.00 73.25 89 GLU A C 1
ATOM 755 O O . GLU A 1 89 ? 15.007 -12.384 -7.005 1.00 73.25 89 GLU A O 1
ATOM 760 N N . PHE A 1 90 ? 13.038 -13.399 -7.334 1.00 70.88 90 PHE A N 1
ATOM 761 C CA . PHE A 1 90 ? 13.539 -14.331 -8.347 1.00 70.88 90 PHE A CA 1
ATOM 762 C C . PHE A 1 90 ? 13.729 -13.698 -9.738 1.00 70.88 90 PHE A C 1
ATOM 764 O O . PHE A 1 90 ? 14.346 -14.316 -10.610 1.00 70.88 90 PHE A O 1
ATOM 771 N N . MET A 1 91 ? 13.233 -12.476 -9.970 1.00 70.75 91 MET A N 1
ATOM 772 C CA . MET A 1 91 ? 13.202 -11.823 -11.290 1.00 70.75 91 MET A CA 1
ATOM 773 C C . MET A 1 91 ? 14.267 -10.736 -11.491 1.00 70.75 91 MET A C 1
ATOM 775 O O . MET A 1 91 ? 14.364 -10.174 -12.584 1.00 70.75 91 MET A O 1
ATOM 779 N N . PHE A 1 92 ? 15.120 -10.488 -10.491 1.00 60.91 92 PHE A N 1
ATOM 780 C CA . PHE A 1 92 ? 16.121 -9.407 -10.484 1.00 60.91 92 PHE A CA 1
ATOM 781 C C . PHE A 1 92 ? 17.088 -9.396 -11.688 1.00 60.91 92 PHE A C 1
ATOM 783 O O . PHE A 1 92 ? 17.675 -8.364 -12.004 1.00 60.91 92 PHE A O 1
ATOM 790 N N . PHE A 1 93 ? 17.249 -10.519 -12.396 1.00 62.09 93 PHE A N 1
ATOM 791 C CA . PHE A 1 93 ? 18.168 -10.645 -13.535 1.00 62.09 93 PHE A CA 1
ATOM 792 C C . PHE A 1 93 ? 17.511 -10.475 -14.918 1.00 62.09 93 PHE A C 1
ATOM 794 O O . PHE A 1 93 ? 18.175 -10.694 -15.933 1.00 62.09 93 PHE A O 1
ATOM 801 N N . GLN A 1 94 ? 16.225 -10.107 -14.997 1.00 73.19 94 GLN A N 1
ATOM 802 C CA . GLN A 1 94 ? 15.487 -10.006 -16.265 1.00 73.19 94 GLN A CA 1
ATOM 803 C C . GLN A 1 94 ? 14.709 -8.678 -16.390 1.00 73.19 94 GLN A C 1
ATOM 805 O O . GLN A 1 94 ? 13.532 -8.625 -16.047 1.00 73.19 94 GLN A O 1
ATOM 810 N N . PRO A 1 95 ? 15.316 -7.604 -16.936 1.00 65.25 95 PRO A N 1
ATOM 811 C CA . PRO A 1 95 ? 14.744 -6.249 -16.907 1.00 65.25 95 PRO A CA 1
ATOM 812 C C . PRO A 1 95 ? 13.361 -6.091 -17.566 1.00 65.25 95 PRO A C 1
ATOM 814 O O . PRO A 1 95 ? 12.490 -5.435 -17.008 1.00 65.25 95 PRO A O 1
ATOM 817 N N . LEU A 1 96 ? 13.127 -6.725 -18.724 1.00 65.50 96 LEU A N 1
ATOM 818 C CA . LEU A 1 96 ? 11.809 -6.696 -19.387 1.00 65.50 96 LEU A CA 1
ATOM 819 C C . LEU A 1 96 ? 10.744 -7.457 -18.584 1.00 65.50 96 LEU A C 1
ATOM 821 O O . LEU A 1 96 ? 9.576 -7.069 -18.555 1.00 65.50 96 LEU A O 1
ATOM 825 N N . THR A 1 97 ? 11.155 -8.532 -17.911 1.00 80.19 97 THR A N 1
ATOM 826 C CA . THR A 1 97 ? 10.294 -9.288 -17.000 1.00 80.19 97 THR A CA 1
ATOM 827 C C . THR A 1 97 ? 9.977 -8.458 -15.758 1.00 80.19 97 THR A C 1
ATOM 829 O O . THR A 1 97 ? 8.844 -8.475 -15.297 1.00 80.19 97 THR A O 1
ATOM 832 N N . TYR A 1 98 ? 10.944 -7.681 -15.266 1.00 83.00 98 TYR A N 1
ATOM 833 C CA . TYR A 1 98 ? 10.828 -6.861 -14.064 1.00 83.00 98 TYR A CA 1
ATOM 834 C C . TYR A 1 98 ? 9.813 -5.715 -14.206 1.00 83.00 98 TYR A C 1
ATOM 836 O O . TYR A 1 98 ? 8.915 -5.603 -13.375 1.00 83.00 98 TYR A O 1
ATOM 844 N N . GLU A 1 99 ? 9.893 -4.914 -15.278 1.00 88.19 99 GLU A N 1
ATOM 845 C CA . GLU A 1 99 ? 8.906 -3.851 -15.553 1.00 88.19 99 GLU A CA 1
ATOM 846 C C . GLU A 1 99 ? 7.488 -4.425 -15.649 1.00 88.19 99 GLU A C 1
ATOM 848 O O . GLU A 1 99 ? 6.568 -3.966 -14.970 1.00 88.19 99 GLU A O 1
ATOM 853 N N . THR A 1 100 ? 7.328 -5.465 -16.473 1.00 89.81 100 THR A N 1
ATOM 854 C CA . THR A 1 100 ? 6.035 -6.123 -16.696 1.00 89.81 100 THR A CA 1
ATOM 855 C C . THR A 1 100 ? 5.475 -6.670 -15.385 1.00 89.81 100 THR A C 1
ATOM 857 O O . THR A 1 100 ? 4.291 -6.515 -15.103 1.00 89.81 100 THR A O 1
ATOM 860 N N . TYR A 1 101 ? 6.324 -7.266 -14.545 1.00 91.00 101 TYR A N 1
ATOM 861 C CA . TYR A 1 101 ? 5.900 -7.807 -13.261 1.00 91.00 101 TYR A CA 1
ATOM 862 C C . TYR A 1 101 ? 5.440 -6.716 -12.293 1.00 91.00 101 TYR A C 1
ATOM 864 O O . TYR A 1 101 ? 4.359 -6.821 -11.715 1.00 91.00 101 TYR A O 1
ATOM 872 N N . LEU A 1 102 ? 6.215 -5.640 -12.136 1.00 92.12 102 LEU A N 1
ATOM 873 C CA . LEU A 1 102 ? 5.812 -4.524 -11.280 1.00 92.12 102 LEU A CA 1
ATOM 874 C C . LEU A 1 102 ? 4.471 -3.935 -11.725 1.00 92.12 102 LEU A C 1
ATOM 876 O O . LEU A 1 102 ? 3.591 -3.705 -10.894 1.00 92.12 102 LEU A O 1
ATOM 880 N N . LYS A 1 103 ? 4.317 -3.733 -13.036 1.00 94.44 103 LYS A N 1
ATOM 881 C CA . LYS A 1 103 ? 3.150 -3.096 -13.643 1.00 94.44 103 LYS A CA 1
ATOM 882 C C . LYS A 1 103 ? 1.892 -3.954 -13.580 1.00 94.44 103 LYS A C 1
ATOM 884 O O . LYS A 1 103 ? 0.829 -3.444 -13.239 1.00 94.44 103 LYS A O 1
ATOM 889 N N . ASP A 1 104 ? 2.002 -5.233 -13.921 1.00 94.75 104 ASP A N 1
ATOM 890 C CA . ASP A 1 104 ? 0.838 -6.099 -14.123 1.00 94.75 104 ASP A CA 1
ATOM 891 C C . ASP A 1 104 ? 0.507 -6.941 -12.883 1.00 94.75 104 ASP A C 1
ATOM 893 O O . ASP A 1 104 ? -0.562 -7.553 -12.824 1.00 94.75 104 ASP A O 1
ATOM 897 N N . ARG A 1 105 ? 1.411 -6.992 -11.893 1.00 94.62 105 ARG A N 1
ATOM 898 C CA . ARG A 1 105 ? 1.269 -7.827 -10.692 1.00 94.62 105 ARG A CA 1
ATOM 899 C C . ARG A 1 105 ? 1.367 -7.028 -9.400 1.00 94.62 105 ARG A C 1
ATOM 901 O O . ARG A 1 105 ? 0.343 -6.812 -8.754 1.00 94.62 105 ARG A O 1
ATOM 908 N N . LEU A 1 106 ? 2.566 -6.570 -9.035 1.00 95.00 106 LEU A N 1
ATOM 909 C CA . LEU A 1 106 ? 2.812 -6.013 -7.702 1.00 95.00 106 LEU A CA 1
ATOM 910 C C . LEU A 1 106 ? 2.001 -4.737 -7.442 1.00 95.00 106 LEU A C 1
ATOM 912 O O . LEU A 1 106 ? 1.285 -4.661 -6.444 1.00 95.00 106 LEU A O 1
ATOM 916 N N . ALA A 1 107 ? 2.091 -3.743 -8.332 1.00 96.81 107 ALA A N 1
ATOM 917 C CA . ALA A 1 107 ? 1.410 -2.467 -8.128 1.00 96.81 107 ALA A CA 1
ATOM 918 C C . ALA A 1 107 ? -0.126 -2.615 -8.096 1.00 96.81 107 ALA A C 1
ATOM 920 O O . ALA A 1 107 ? -0.738 -2.102 -7.156 1.00 96.81 107 ALA A O 1
ATOM 921 N N . PRO A 1 108 ? -0.774 -3.362 -9.015 1.00 97.81 108 PRO A N 1
ATOM 922 C CA . PRO A 1 108 ? -2.212 -3.613 -8.938 1.00 97.81 108 PRO A CA 1
ATOM 923 C C . PRO A 1 108 ? -2.662 -4.295 -7.641 1.00 97.81 108 PRO A C 1
ATOM 925 O O . PRO A 1 108 ? -3.665 -3.880 -7.057 1.00 97.81 108 PRO A O 1
ATOM 928 N N . VAL A 1 109 ? -1.934 -5.318 -7.174 1.00 97.94 109 VAL A N 1
ATOM 929 C CA . VAL A 1 109 ? -2.275 -6.036 -5.932 1.00 97.94 109 VAL A CA 1
ATOM 930 C C . VAL A 1 109 ? -2.137 -5.113 -4.721 1.00 97.94 109 VAL A C 1
ATOM 932 O O . VAL A 1 109 ? -3.047 -5.053 -3.892 1.00 97.94 109 VAL A O 1
ATOM 935 N N . PHE A 1 110 ? -1.061 -4.323 -4.658 1.00 98.44 110 PHE A N 1
ATOM 936 C CA . PHE A 1 110 ? -0.883 -3.325 -3.606 1.00 98.44 110 PHE A CA 1
ATOM 937 C C . PHE A 1 110 ? -2.006 -2.282 -3.597 1.00 98.44 110 PHE A C 1
ATOM 939 O O . PHE A 1 110 ? -2.574 -2.017 -2.540 1.00 98.44 110 PHE A O 1
ATOM 946 N N . VAL A 1 111 ? -2.362 -1.711 -4.753 1.00 98.44 111 VAL A N 1
ATOM 947 C CA . VAL A 1 111 ? -3.419 -0.690 -4.848 1.00 98.44 111 VAL A CA 1
ATOM 948 C C . VAL A 1 111 ? -4.773 -1.256 -4.423 1.00 98.44 111 VAL A C 1
ATOM 950 O O . VAL A 1 111 ? -5.476 -0.622 -3.637 1.00 98.44 111 VAL A O 1
ATOM 953 N N . LEU A 1 112 ? -5.119 -2.466 -4.873 1.00 98.44 112 LEU A N 1
ATOM 954 C CA . LEU A 1 112 ? -6.371 -3.121 -4.493 1.00 98.44 112 LEU A CA 1
ATOM 955 C C . LEU A 1 112 ? -6.463 -3.337 -2.978 1.00 98.44 112 LEU A C 1
ATOM 957 O O . LEU A 1 112 ? -7.503 -3.069 -2.372 1.00 98.44 112 LEU A O 1
ATOM 961 N N . TRP A 1 113 ? -5.385 -3.834 -2.372 1.00 98.56 113 TRP A N 1
ATOM 962 C CA . TRP A 1 113 ? -5.313 -4.033 -0.931 1.00 98.56 113 TRP A CA 1
ATOM 963 C C . TRP A 1 113 ? -5.380 -2.699 -0.173 1.00 98.56 113 TRP A C 1
ATOM 965 O O . TRP A 1 113 ? -6.207 -2.548 0.731 1.00 98.56 113 TRP A O 1
ATOM 975 N N . LYS A 1 114 ? -4.582 -1.706 -0.588 1.00 98.50 114 LYS A N 1
ATOM 976 C CA . LYS A 1 114 ? -4.548 -0.357 -0.011 1.00 98.50 114 LYS A CA 1
ATOM 977 C C . LYS A 1 114 ? -5.936 0.275 0.009 1.00 98.50 114 LYS A C 1
ATOM 979 O O . LYS A 1 114 ? -6.360 0.781 1.045 1.00 98.50 114 LYS A O 1
ATOM 984 N N . ASP A 1 115 ? -6.651 0.253 -1.111 1.00 98.12 115 ASP A N 1
ATOM 985 C CA . ASP A 1 115 ? -7.981 0.857 -1.199 1.00 98.12 115 ASP A CA 1
ATOM 986 C C . ASP A 1 115 ? -8.978 0.153 -0.263 1.00 98.12 115 ASP A C 1
ATOM 988 O O . ASP A 1 115 ? -9.817 0.805 0.369 1.00 98.12 115 ASP A O 1
ATOM 992 N N . GLY A 1 116 ? -8.855 -1.172 -0.119 1.00 97.31 116 GLY A N 1
ATOM 993 C CA . GLY A 1 116 ? -9.619 -1.970 0.838 1.00 97.31 116 GLY A CA 1
ATOM 994 C C . GLY A 1 116 ? -9.385 -1.527 2.282 1.00 97.31 116 GLY A C 1
ATOM 995 O O . GLY A 1 116 ? -10.336 -1.153 2.977 1.00 97.31 116 GLY A O 1
ATOM 996 N N . ILE A 1 117 ? -8.127 -1.510 2.727 1.00 96.62 117 ILE A N 1
ATOM 997 C CA . ILE A 1 117 ? -7.778 -1.152 4.107 1.00 96.62 117 ILE A CA 1
ATOM 998 C C . ILE A 1 117 ? -8.027 0.330 4.412 1.00 96.62 117 ILE A C 1
ATOM 1000 O O . ILE A 1 117 ? -8.596 0.650 5.455 1.00 96.62 117 ILE A O 1
ATOM 1004 N N . GLN A 1 118 ? -7.710 1.249 3.495 1.00 96.44 118 GLN A N 1
ATOM 1005 C CA . GLN A 1 118 ? -7.948 2.684 3.681 1.00 96.44 118 GLN A CA 1
ATOM 1006 C C . GLN A 1 118 ? -9.440 2.992 3.834 1.00 96.44 118 GLN A C 1
ATOM 1008 O O . GLN A 1 118 ? -9.821 3.772 4.708 1.00 96.44 118 GLN A O 1
ATOM 1013 N N . LYS A 1 119 ? -10.306 2.330 3.056 1.00 95.69 119 LYS A N 1
ATOM 1014 C CA . LYS A 1 119 ? -11.763 2.450 3.204 1.00 95.69 119 LYS A CA 1
ATOM 1015 C C . LYS A 1 119 ? -12.250 1.993 4.582 1.00 95.69 119 LYS A C 1
ATOM 1017 O O . LYS A 1 119 ? -13.199 2.571 5.109 1.00 95.69 119 LYS A O 1
ATOM 1022 N N . ARG A 1 120 ? -11.627 0.965 5.167 1.00 93.56 120 ARG A N 1
ATOM 1023 C CA . ARG A 1 120 ? -11.946 0.486 6.523 1.00 93.56 120 ARG A CA 1
ATOM 1024 C C . ARG A 1 120 ? -11.379 1.385 7.616 1.00 93.56 120 ARG A C 1
ATOM 1026 O O . ARG A 1 120 ? -12.025 1.538 8.643 1.00 93.56 120 ARG A O 1
ATOM 1033 N N . LEU A 1 121 ? -10.225 2.010 7.387 1.00 92.50 121 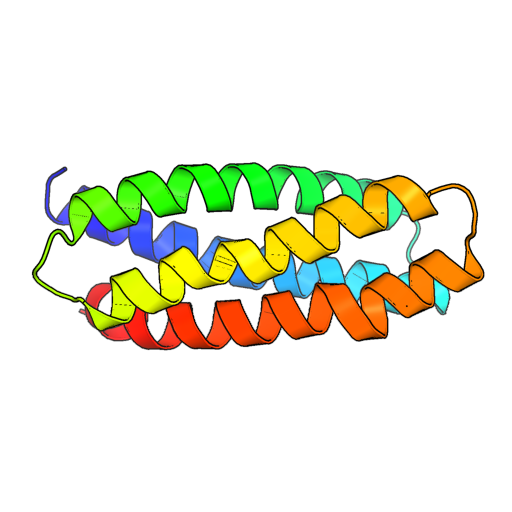LEU A N 1
ATOM 1034 C CA . LEU A 1 121 ? -9.586 2.910 8.350 1.00 92.50 121 LEU A CA 1
ATOM 1035 C C . LEU A 1 121 ? -10.228 4.304 8.414 1.00 92.50 121 LEU A C 1
ATOM 1037 O O . LEU A 1 121 ? -10.143 4.954 9.454 1.00 92.50 121 LEU A O 1
ATOM 1041 N N . GLN A 1 122 ? -10.904 4.756 7.350 1.00 92.25 122 GLN A N 1
ATOM 1042 C CA . GLN A 1 122 ? -11.534 6.086 7.275 1.00 92.25 122 GLN A CA 1
ATOM 1043 C C . GLN A 1 122 ? -12.338 6.510 8.526 1.00 92.25 122 GLN A C 1
ATOM 1045 O O . GLN A 1 122 ? -12.117 7.624 9.006 1.00 92.25 122 GLN A O 1
ATOM 1050 N N . PRO A 1 123 ? -13.220 5.673 9.111 1.00 90.00 123 PRO A N 1
ATOM 1051 C CA . PRO A 1 123 ? -13.996 6.038 10.301 1.00 90.00 123 PRO A CA 1
ATOM 1052 C C . PRO A 1 123 ? -13.157 6.322 11.555 1.00 90.00 123 PRO A C 1
ATOM 1054 O O . PRO A 1 123 ? -13.655 6.945 12.491 1.00 90.00 123 PRO A O 1
ATOM 1057 N N . TYR A 1 124 ? -11.908 5.855 11.595 1.00 88.00 124 TYR A N 1
ATOM 1058 C CA . TYR A 1 124 ? -11.006 6.028 12.733 1.00 88.00 124 TYR A CA 1
ATOM 1059 C C . TYR A 1 124 ? -10.093 7.255 12.601 1.00 88.00 124 TYR A C 1
ATOM 1061 O O . TYR A 1 124 ? -9.499 7.663 13.595 1.00 88.00 124 TYR A O 1
ATOM 1069 N N . ILE A 1 125 ? -9.984 7.836 11.400 1.00 87.06 125 ILE A N 1
ATOM 1070 C CA . ILE A 1 125 ? -9.101 8.980 11.101 1.00 87.06 125 ILE A CA 1
ATOM 1071 C C . ILE A 1 125 ? -9.857 10.274 10.757 1.00 87.06 125 ILE A C 1
ATOM 1073 O O . ILE A 1 125 ? -9.247 11.335 10.720 1.00 87.06 125 ILE A O 1
ATOM 1077 N N . LEU A 1 126 ? -11.167 10.205 10.495 1.00 77.31 126 LEU A N 1
ATOM 1078 C CA . LEU A 1 126 ? -12.018 11.361 10.158 1.00 77.31 126 LEU A CA 1
ATOM 1079 C C . LEU A 1 126 ? -12.849 11.884 11.349 1.00 77.31 126 LEU A C 1
ATOM 1081 O O . LEU A 1 126 ? -13.858 12.556 11.130 1.00 77.31 126 LEU A O 1
ATOM 1085 N N . GLN A 1 127 ? -12.472 11.539 12.584 1.00 55.72 127 GLN A N 1
ATOM 1086 C CA . GLN A 1 127 ? -13.195 11.940 13.801 1.00 55.72 127 GLN A CA 1
ATOM 1087 C C . GLN A 1 127 ? -12.868 13.364 14.246 1.00 55.72 127 GLN A C 1
ATOM 1089 O O . GLN A 1 127 ? -11.675 13.736 14.209 1.00 55.72 127 GLN A O 1
#